Protein AF-A0A2E3J9L5-F1 (afdb_monomer_lite)

Secondary structure (DSSP, 8-state):
-PPPEEEEEE-TT--HHHHHHHHHTSEEETS--EEEEEE---GGG--TT-TTHHHH-SSS----EEEEE-EEEETTEEE--EEEEE-SSSS-SHHHHHHTT-PPPTTSEEEEEETTTEEEEEPPTT--HHHHHHHHHHHHHHH-SS---S-EEEEEE--

Structure (mmCIF, N/CA/C/O backbone):
data_AF-A0A2E3J9L5-F1
#
_entry.id   AF-A0A2E3J9L5-F1
#
loop_
_atom_site.group_PDB
_atom_site.id
_atom_site.type_symbol
_atom_site.label_atom_id
_atom_site.label_alt_id
_atom_site.label_comp_id
_atom_site.label_asym_id
_atom_site.label_entity_id
_atom_site.label_seq_id
_atom_site.pdbx_PDB_ins_code
_atom_site.Cartn_x
_atom_site.Cartn_y
_atom_site.Cartn_z
_atom_site.occupancy
_atom_site.B_iso_or_equiv
_atom_site.auth_seq_id
_atom_site.auth_comp_id
_atom_site.auth_asym_id
_atom_site.auth_atom_id
_atom_site.pdbx_PDB_model_num
ATOM 1 N N . MET A 1 1 ? 20.391 16.889 1.733 1.00 55.94 1 MET A N 1
ATOM 2 C CA . MET A 1 1 ? 19.189 17.435 1.065 1.00 55.94 1 MET A CA 1
ATOM 3 C C . MET A 1 1 ? 17.977 16.758 1.696 1.00 55.94 1 MET A C 1
ATOM 5 O O . MET A 1 1 ? 18.027 15.544 1.829 1.00 55.94 1 MET A O 1
ATOM 9 N N . LYS A 1 2 ? 16.960 17.484 2.187 1.00 74.19 2 LYS A N 1
ATOM 10 C CA . LYS A 1 2 ? 15.742 16.839 2.722 1.00 74.19 2 LYS A CA 1
ATOM 11 C C . LYS A 1 2 ? 14.875 16.386 1.545 1.00 74.19 2 LYS A C 1
ATOM 13 O O . LYS A 1 2 ? 14.606 17.210 0.673 1.00 74.19 2 LYS A O 1
ATOM 18 N N . THR A 1 3 ? 14.450 15.123 1.527 1.00 77.94 3 THR A N 1
ATOM 19 C CA . THR A 1 3 ? 13.456 14.622 0.566 1.00 77.94 3 THR A CA 1
ATOM 20 C C . THR A 1 3 ? 12.194 15.469 0.682 1.00 77.94 3 THR A C 1
ATOM 22 O O . THR A 1 3 ? 11.685 15.669 1.786 1.00 77.94 3 THR A O 1
ATOM 25 N N . ARG A 1 4 ? 11.730 16.025 -0.439 1.00 91.50 4 ARG A N 1
ATOM 26 C CA . ARG A 1 4 ? 10.463 16.760 -0.504 1.00 91.50 4 ARG A CA 1
ATOM 27 C C . ARG A 1 4 ? 9.365 15.796 -0.935 1.00 91.50 4 ARG A C 1
ATOM 29 O O . ARG A 1 4 ? 9.634 14.883 -1.709 1.00 91.50 4 ARG A O 1
ATOM 36 N N . TYR A 1 5 ? 8.150 16.023 -0.457 1.00 93.69 5 TYR A N 1
ATOM 37 C CA . TYR A 1 5 ? 7.002 15.165 -0.735 1.00 93.69 5 TYR A CA 1
ATOM 38 C C . TYR A 1 5 ? 5.890 15.946 -1.428 1.00 93.69 5 TYR A C 1
ATOM 40 O O . TYR A 1 5 ? 5.752 17.154 -1.222 1.00 93.69 5 TYR A O 1
ATOM 48 N N . LYS A 1 6 ? 5.096 15.242 -2.232 1.00 96.31 6 LYS A N 1
ATOM 49 C CA . LYS A 1 6 ? 3.779 15.677 -2.707 1.00 96.31 6 LYS A CA 1
ATOM 50 C C . LYS A 1 6 ? 2.704 14.806 -2.075 1.00 96.31 6 LYS A C 1
ATOM 52 O O . LYS A 1 6 ? 2.985 13.675 -1.678 1.00 96.31 6 LYS A O 1
ATOM 57 N N . SER A 1 7 ? 1.489 15.340 -2.007 1.00 96.75 7 SER A N 1
ATOM 58 C CA . SER A 1 7 ? 0.320 14.625 -1.511 1.00 96.75 7 SER A CA 1
ATOM 59 C C . SER A 1 7 ? -0.837 14.638 -2.507 1.00 96.75 7 SER A C 1
ATOM 61 O O . SER A 1 7 ? -0.980 15.567 -3.304 1.00 96.75 7 SER A O 1
ATOM 63 N N . ILE A 1 8 ? -1.654 13.587 -2.460 1.00 96.12 8 ILE A N 1
ATOM 64 C CA . ILE A 1 8 ? -2.908 13.442 -3.204 1.00 96.12 8 ILE A CA 1
ATOM 65 C C . ILE A 1 8 ? -3.975 12.979 -2.213 1.00 96.12 8 ILE A C 1
ATOM 67 O O . ILE A 1 8 ? -3.755 12.015 -1.481 1.00 96.12 8 ILE A O 1
ATOM 71 N N . GLN A 1 9 ? -5.131 13.642 -2.211 1.00 96.69 9 GLN A N 1
ATOM 72 C CA . GLN A 1 9 ? -6.293 13.182 -1.455 1.00 96.69 9 GLN A CA 1
ATOM 73 C C . GLN A 1 9 ? -6.954 12.004 -2.175 1.00 96.69 9 GLN A C 1
ATOM 75 O O . GLN A 1 9 ? -7.188 12.068 -3.384 1.00 96.69 9 GLN A O 1
ATOM 80 N N . LEU A 1 10 ? -7.289 10.952 -1.432 1.00 94.56 10 LEU A N 1
ATOM 81 C CA . LEU A 1 10 ? -7.935 9.749 -1.943 1.00 94.56 10 LEU A CA 1
ATOM 82 C C . LEU A 1 10 ? -9.207 9.415 -1.162 1.00 94.56 10 LEU A C 1
ATOM 84 O O . LEU A 1 10 ? -9.330 9.666 0.033 1.00 94.56 10 LEU A O 1
ATOM 88 N N . SER A 1 11 ? -10.125 8.766 -1.863 1.00 94.56 11 SER A N 1
ATOM 89 C CA . SER A 1 11 ? -11.309 8.097 -1.332 1.00 94.56 11 SER A CA 1
ATOM 90 C C . SER A 1 11 ? -11.639 6.928 -2.260 1.00 94.56 11 SER A C 1
ATOM 92 O O . SER A 1 11 ? -11.078 6.849 -3.357 1.00 94.56 11 SER A O 1
ATOM 94 N N . GLU A 1 12 ? -12.575 6.056 -1.879 1.00 92.25 12 GLU A N 1
ATOM 95 C CA . GLU A 1 12 ? -13.030 4.940 -2.733 1.00 92.25 12 GLU A CA 1
ATOM 96 C C . GLU A 1 12 ? -13.474 5.415 -4.139 1.00 92.25 12 GLU A C 1
ATOM 98 O O . GLU A 1 12 ? -13.312 4.692 -5.118 1.00 92.25 12 GLU A O 1
ATOM 103 N N . ASN A 1 13 ? -13.944 6.663 -4.270 1.00 93.50 13 ASN A N 1
ATOM 104 C CA . ASN A 1 13 ? -14.421 7.235 -5.535 1.00 93.50 13 ASN A CA 1
ATOM 105 C C . ASN A 1 13 ? -13.367 8.063 -6.293 1.00 93.50 13 ASN A C 1
ATOM 107 O O . ASN A 1 13 ? -13.624 8.518 -7.407 1.00 93.50 13 ASN A O 1
ATOM 111 N N . THR A 1 14 ? -12.191 8.305 -5.708 1.00 95.12 14 THR A N 1
ATOM 112 C CA . THR A 1 14 ? -11.186 9.236 -6.251 1.00 95.12 14 THR A CA 1
ATOM 113 C C . THR A 1 14 ? -9.783 8.635 -6.212 1.00 95.12 14 THR A C 1
ATOM 115 O O . THR A 1 14 ? -8.881 9.166 -5.569 1.00 95.12 14 THR A O 1
ATOM 118 N N . ILE A 1 15 ? -9.594 7.517 -6.921 1.00 97.88 15 ILE A N 1
ATOM 119 C CA . ILE A 1 15 ? -8.319 6.775 -6.949 1.00 97.88 15 ILE A CA 1
ATOM 120 C C . ILE A 1 15 ? -7.479 6.996 -8.215 1.00 97.88 15 ILE A C 1
ATOM 122 O O . ILE A 1 15 ? -6.308 6.626 -8.244 1.00 97.88 15 ILE A O 1
ATOM 126 N N . ALA A 1 16 ? -8.042 7.606 -9.263 1.00 97.94 16 ALA A N 1
ATOM 127 C CA . ALA A 1 16 ? -7.432 7.642 -10.597 1.00 97.94 16 ALA A CA 1
ATOM 128 C C . ALA A 1 16 ? -6.009 8.231 -10.614 1.00 97.94 16 ALA A C 1
ATOM 130 O O . ALA A 1 16 ? -5.122 7.677 -11.261 1.00 97.94 16 ALA A O 1
ATOM 131 N N . ALA A 1 17 ? -5.768 9.312 -9.867 1.00 97.56 17 ALA A N 1
ATOM 132 C CA . ALA A 1 17 ? -4.447 9.934 -9.787 1.00 97.56 17 ALA A CA 1
ATOM 133 C C . ALA A 1 17 ? -3.411 9.039 -9.082 1.00 97.56 17 ALA A C 1
ATOM 135 O O . ALA A 1 17 ? -2.262 8.988 -9.512 1.00 97.56 17 ALA A O 1
ATOM 136 N N . ALA A 1 18 ? -3.812 8.296 -8.044 1.00 97.94 18 ALA A N 1
ATOM 137 C CA . ALA A 1 18 ? -2.937 7.339 -7.365 1.00 97.94 18 ALA A CA 1
ATOM 138 C C . ALA A 1 18 ? -2.610 6.131 -8.248 1.00 97.94 18 ALA A C 1
ATOM 140 O O . ALA A 1 18 ? -1.459 5.705 -8.308 1.00 97.94 18 ALA A O 1
ATOM 141 N N . VAL A 1 19 ? -3.608 5.613 -8.968 1.00 98.56 19 VAL A N 1
ATOM 142 C CA . VAL A 1 19 ? -3.419 4.512 -9.922 1.00 98.56 19 VAL A CA 1
ATOM 143 C C . VAL A 1 19 ? -2.464 4.929 -11.039 1.00 98.56 19 VAL A C 1
ATOM 145 O O . VAL A 1 19 ? -1.509 4.212 -11.325 1.00 98.56 19 VAL A O 1
ATOM 148 N N . ALA A 1 20 ? -2.669 6.110 -11.629 1.00 98.31 20 ALA A N 1
ATOM 149 C CA . ALA A 1 20 ? -1.768 6.652 -12.642 1.00 98.31 20 ALA A CA 1
ATOM 150 C C . ALA A 1 20 ? -0.342 6.842 -12.100 1.00 98.31 20 ALA A C 1
ATOM 152 O O . ALA A 1 20 ? 0.619 6.526 -12.794 1.00 98.31 20 ALA A O 1
ATOM 153 N N . LEU A 1 21 ? -0.200 7.306 -10.853 1.00 98.12 21 LEU A N 1
ATOM 154 C CA . LEU A 1 21 ? 1.101 7.458 -10.208 1.00 98.12 21 LEU A CA 1
ATOM 155 C C . LEU A 1 21 ? 1.833 6.115 -10.074 1.00 98.12 21 LEU A C 1
ATOM 157 O O . LEU A 1 21 ? 2.979 6.025 -10.493 1.00 98.12 21 LEU A O 1
ATOM 161 N N . ILE A 1 22 ? 1.184 5.067 -9.553 1.00 98.31 22 ILE A N 1
ATOM 162 C CA . ILE A 1 22 ? 1.798 3.729 -9.462 1.00 98.31 22 ILE A CA 1
ATOM 163 C C . ILE A 1 22 ? 2.155 3.198 -10.857 1.00 98.31 22 ILE A C 1
ATOM 165 O O . ILE A 1 22 ? 3.270 2.723 -11.057 1.00 98.31 22 ILE A O 1
ATOM 169 N N . ASN A 1 23 ? 1.257 3.338 -11.837 1.00 98.44 23 ASN A N 1
ATOM 170 C CA . ASN A 1 23 ? 1.496 2.879 -13.210 1.00 98.44 23 ASN A CA 1
ATOM 171 C C . ASN A 1 23 ? 2.714 3.547 -13.867 1.00 98.44 23 ASN A C 1
ATOM 173 O O . ASN A 1 23 ? 3.442 2.899 -14.614 1.00 98.44 23 ASN A O 1
ATOM 177 N N . ASN A 1 24 ? 2.967 4.822 -13.567 1.00 97.62 24 ASN A N 1
ATOM 178 C CA . ASN A 1 24 ? 4.130 5.543 -14.087 1.00 97.62 24 ASN A CA 1
ATOM 179 C C . ASN A 1 24 ? 5.456 5.096 -13.452 1.00 97.62 24 ASN A C 1
ATOM 181 O O . ASN A 1 24 ? 6.513 5.412 -13.990 1.00 97.62 24 ASN A O 1
ATOM 185 N N . HIS A 1 25 ? 5.400 4.372 -12.332 1.00 97.56 25 HIS A N 1
ATOM 186 C CA . HIS A 1 25 ? 6.559 3.988 -11.529 1.00 97.56 25 HIS A CA 1
ATOM 187 C C . HIS A 1 25 ? 6.615 2.475 -11.260 1.00 97.56 25 HIS A C 1
ATOM 189 O O . HIS A 1 25 ? 7.243 2.053 -10.295 1.00 97.56 25 HIS A O 1
ATOM 195 N N . LEU A 1 26 ? 5.967 1.631 -12.080 1.00 97.44 26 LEU A N 1
ATOM 196 C CA . LEU A 1 26 ? 5.923 0.174 -11.848 1.00 97.44 26 LEU A CA 1
ATOM 197 C C . LEU A 1 26 ? 7.320 -0.444 -11.706 1.00 97.44 26 LEU A C 1
ATOM 199 O O . LEU A 1 26 ? 7.504 -1.362 -10.904 1.00 97.44 26 LEU A O 1
ATOM 203 N N . TYR A 1 27 ? 8.290 0.087 -12.454 1.00 97.19 27 TYR A N 1
ATOM 204 C CA . TYR A 1 27 ? 9.683 -0.331 -12.432 1.00 97.19 27 TYR A CA 1
ATOM 205 C C . TYR A 1 27 ? 10.624 0.875 -12.434 1.00 97.19 27 TYR A C 1
ATOM 207 O O . TYR A 1 27 ? 10.522 1.747 -13.295 1.00 97.19 27 TYR A O 1
ATOM 215 N N . GLU A 1 28 ? 11.571 0.876 -11.499 1.00 95.19 28 GLU A N 1
ATOM 216 C CA . GLU A 1 28 ? 12.588 1.912 -11.331 1.00 95.19 28 GLU A CA 1
ATOM 217 C C . GLU A 1 28 ? 13.989 1.283 -11.413 1.00 95.19 28 GLU A C 1
ATOM 219 O O . GLU A 1 28 ? 14.420 0.590 -10.485 1.00 95.19 28 GLU A O 1
ATOM 224 N N . PRO A 1 29 ? 14.725 1.448 -12.525 1.00 93.75 29 PRO A N 1
ATOM 225 C CA . PRO A 1 29 ? 16.080 0.921 -12.630 1.00 93.75 29 PRO A CA 1
ATOM 226 C C . PRO A 1 29 ? 17.025 1.681 -11.691 1.00 93.75 29 PRO A C 1
ATOM 228 O O . PRO A 1 29 ? 16.976 2.907 -11.601 1.00 93.75 29 PRO A O 1
ATOM 231 N N . ASP A 1 30 ? 17.890 0.944 -10.989 1.00 91.19 30 ASP A N 1
ATOM 232 C CA . ASP A 1 30 ? 18.931 1.469 -10.092 1.00 91.19 30 ASP A CA 1
ATOM 233 C C . ASP A 1 30 ? 18.433 2.365 -8.937 1.00 91.19 30 ASP A C 1
ATOM 235 O O . ASP A 1 30 ? 19.234 2.940 -8.194 1.00 91.19 30 ASP A O 1
ATOM 239 N N . SER A 1 31 ? 17.117 2.456 -8.733 1.00 91.94 31 SER A N 1
ATOM 240 C CA . SER A 1 31 ? 16.486 3.240 -7.674 1.00 91.94 31 SER A CA 1
ATOM 241 C C . SER A 1 31 ? 15.165 2.606 -7.227 1.00 91.94 31 SER A C 1
ATOM 243 O O . SER A 1 31 ? 14.790 1.540 -7.701 1.00 91.94 31 SER A O 1
ATOM 245 N N . ILE A 1 32 ? 14.482 3.226 -6.265 1.00 93.19 32 ILE A N 1
ATOM 246 C CA . ILE A 1 32 ? 13.132 2.830 -5.857 1.00 93.19 32 ILE A CA 1
ATOM 247 C C . ILE A 1 32 ? 12.236 4.060 -5.824 1.00 93.19 32 ILE A C 1
ATOM 249 O O . ILE A 1 32 ? 12.651 5.133 -5.376 1.00 93.19 32 ILE A O 1
ATOM 253 N N . PHE A 1 33 ? 10.985 3.876 -6.220 1.00 97.00 33 PHE A N 1
ATOM 254 C CA . PHE A 1 33 ? 9.914 4.824 -5.975 1.00 97.00 33 PHE A CA 1
ATOM 255 C C . PHE A 1 33 ? 8.932 4.215 -4.980 1.00 97.00 33 PHE A C 1
ATOM 257 O O . PHE A 1 33 ? 8.790 2.995 -4.877 1.00 97.00 33 PHE A O 1
ATOM 264 N N . TRP A 1 34 ? 8.291 5.061 -4.184 1.00 97.75 34 TRP A N 1
ATOM 265 C CA . TRP A 1 34 ? 7.370 4.591 -3.164 1.00 97.75 34 TRP A CA 1
ATOM 266 C C . TRP A 1 34 ? 6.259 5.594 -2.913 1.00 97.75 34 TRP A C 1
ATOM 268 O O . TRP A 1 34 ? 6.438 6.803 -3.068 1.00 97.75 34 TRP A O 1
ATOM 278 N N . VAL A 1 35 ? 5.118 5.078 -2.470 1.00 98.19 35 VAL A N 1
ATOM 279 C CA . VAL A 1 35 ? 4.001 5.889 -1.985 1.00 98.19 35 VAL A CA 1
ATOM 280 C C . VAL A 1 35 ? 3.557 5.376 -0.622 1.00 98.19 35 VAL A C 1
ATOM 282 O O . VAL A 1 35 ? 3.529 4.168 -0.393 1.00 98.19 35 VAL A O 1
ATOM 285 N N . ASN A 1 36 ? 3.210 6.289 0.280 1.00 98.06 36 ASN A N 1
ATOM 286 C CA . ASN A 1 36 ? 2.529 5.975 1.533 1.00 98.06 36 ASN A CA 1
ATOM 287 C C . ASN A 1 36 ? 1.068 6.389 1.423 1.00 98.06 36 ASN A C 1
ATOM 289 O O . ASN A 1 36 ? 0.792 7.450 0.878 1.00 98.06 36 ASN A O 1
ATOM 293 N N . ILE A 1 37 ? 0.159 5.592 1.968 1.00 98.19 37 ILE A N 1
ATOM 294 C CA . ILE A 1 37 ? -1.259 5.908 2.111 1.00 98.19 37 ILE A CA 1
ATOM 295 C C . ILE A 1 37 ? -1.601 5.786 3.590 1.00 98.19 37 ILE A C 1
ATOM 297 O O . ILE A 1 37 ? -1.363 4.748 4.215 1.00 98.19 37 ILE A O 1
ATOM 301 N N . GLU A 1 38 ? -2.150 6.859 4.139 1.00 95.69 38 GLU A N 1
ATOM 302 C CA . GLU A 1 38 ? -2.548 6.973 5.538 1.00 95.69 38 GLU A CA 1
ATOM 303 C C . GLU A 1 38 ? -4.011 7.433 5.605 1.00 95.69 38 GLU A C 1
ATOM 305 O O . GLU A 1 38 ? -4.476 8.122 4.689 1.00 95.69 38 GLU A O 1
ATOM 310 N N . PRO A 1 39 ? -4.770 7.043 6.644 1.00 94.62 39 PRO A N 1
ATOM 311 C CA . PRO A 1 39 ? -6.087 7.615 6.867 1.00 94.62 39 PRO A CA 1
ATOM 312 C C . PRO A 1 39 ? -5.948 9.113 7.158 1.00 94.62 39 PRO A C 1
ATOM 314 O O . PRO A 1 39 ? -5.056 9.531 7.895 1.00 94.62 39 PRO A O 1
ATOM 317 N N . ASP A 1 40 ? -6.847 9.912 6.591 1.00 93.25 40 ASP A N 1
ATOM 318 C CA . ASP A 1 40 ? -6.945 11.344 6.865 1.00 93.25 40 ASP A CA 1
ATOM 319 C C . ASP A 1 40 ? -7.637 11.535 8.219 1.00 93.25 40 ASP A C 1
ATOM 321 O O . ASP A 1 40 ? -8.865 11.617 8.327 1.00 93.25 40 ASP A O 1
ATOM 325 N N . VAL A 1 41 ? -6.829 11.454 9.273 1.00 87.56 41 VAL A N 1
ATOM 326 C CA . VAL A 1 41 ? -7.249 11.644 10.658 1.00 87.56 41 VAL A CA 1
ATOM 327 C C . VAL A 1 41 ? -6.921 13.065 11.084 1.00 87.56 41 VAL A C 1
ATOM 329 O O . VAL A 1 41 ? -5.831 13.570 10.828 1.00 87.56 41 VAL A O 1
ATOM 332 N N . ASP A 1 42 ? -7.850 13.699 11.791 1.00 80.00 42 ASP A N 1
ATOM 333 C CA . ASP A 1 42 ? -7.548 14.955 12.467 1.00 80.00 42 ASP A CA 1
ATOM 334 C C . ASP A 1 42 ? -6.505 14.685 13.561 1.00 80.00 42 ASP A C 1
ATOM 336 O O . ASP A 1 42 ? -6.749 13.910 14.492 1.00 80.00 42 ASP A O 1
ATOM 340 N N . GLU A 1 43 ? -5.338 15.318 13.446 1.00 67.94 43 GLU A N 1
ATOM 341 C CA . GLU A 1 43 ? -4.232 15.169 14.392 1.00 67.94 43 GLU A CA 1
ATOM 342 C C . GLU A 1 43 ? -4.643 15.519 15.828 1.00 67.94 43 GLU A C 1
ATOM 344 O O . GLU A 1 43 ? -4.112 14.945 16.781 1.00 67.94 43 GLU A O 1
ATOM 349 N N . GLN A 1 44 ? -5.630 16.405 16.000 1.00 67.81 44 GLN A N 1
ATOM 350 C CA . GLN A 1 44 ? -6.176 16.740 17.312 1.00 67.81 44 GLN A CA 1
ATOM 351 C C . GLN A 1 44 ? -6.912 15.548 17.928 1.00 67.81 44 GLN A C 1
ATOM 353 O O . GLN A 1 44 ? -6.818 15.343 19.130 1.00 67.81 44 GLN A O 1
ATOM 358 N N . ASN A 1 45 ? -7.547 14.696 17.119 1.00 63.84 45 ASN A N 1
ATOM 359 C CA . ASN A 1 45 ? -8.241 13.489 17.577 1.00 63.84 45 ASN A CA 1
ATOM 360 C C . ASN A 1 45 ? -7.293 12.322 17.900 1.00 63.84 45 ASN A C 1
ATOM 362 O O . ASN A 1 45 ? -7.729 11.303 18.445 1.00 63.84 45 ASN A O 1
ATOM 366 N N . ILE A 1 46 ? -5.985 12.463 17.653 1.00 66.88 46 ILE A N 1
ATOM 367 C CA . ILE A 1 46 ? -4.951 11.511 18.085 1.00 66.88 46 ILE A CA 1
ATOM 368 C C . ILE A 1 46 ? -4.670 11.724 19.585 1.00 66.88 46 ILE A C 1
ATOM 370 O O . ILE A 1 46 ? -3.552 11.971 20.036 1.00 66.88 46 ILE A O 1
ATOM 374 N N . HIS A 1 47 ? -5.712 11.644 20.411 1.00 55.72 47 HIS A N 1
ATOM 375 C CA . HIS A 1 47 ? -5.578 11.708 21.857 1.00 55.72 47 HIS A CA 1
ATOM 376 C C . HIS A 1 47 ? -5.143 10.339 22.397 1.00 55.72 47 HIS A C 1
ATOM 378 O O . HIS A 1 47 ? -5.851 9.333 22.302 1.00 55.72 47 HIS A O 1
ATOM 384 N N . THR A 1 48 ? -3.980 10.320 23.052 1.00 53.50 48 THR A N 1
ATOM 385 C CA . THR A 1 48 ? -3.372 9.182 23.772 1.00 53.50 48 THR A CA 1
ATOM 386 C C . THR A 1 48 ? -4.234 8.617 24.917 1.00 53.50 48 THR A C 1
ATOM 388 O O . THR A 1 48 ? -3.838 7.644 25.558 1.00 53.50 48 THR A O 1
ATOM 391 N N . GLY A 1 49 ? -5.395 9.222 25.202 1.00 47.31 49 GLY A N 1
ATOM 392 C CA . GLY A 1 49 ? -6.207 8.988 26.400 1.00 47.31 49 GLY A CA 1
ATOM 393 C C . GLY A 1 49 ? -7.353 7.976 26.282 1.00 47.31 49 GLY A C 1
ATOM 394 O O . GLY A 1 49 ? -7.941 7.636 27.306 1.00 47.31 49 GLY A O 1
ATOM 395 N N . SER A 1 50 ? -7.693 7.469 25.090 1.00 50.00 50 SER A N 1
ATOM 396 C CA . SER A 1 50 ? -8.764 6.464 24.972 1.00 50.00 50 SER A CA 1
ATOM 397 C C . SER A 1 50 ? -8.365 5.135 25.632 1.00 50.00 50 SER A C 1
ATOM 399 O O . SER A 1 50 ? -7.314 4.566 25.346 1.00 50.00 50 SER A O 1
ATOM 401 N N . ILE A 1 51 ? -9.214 4.615 26.523 1.00 49.41 51 ILE A N 1
ATOM 402 C CA . ILE A 1 51 ? -9.005 3.361 27.278 1.00 49.41 51 ILE A CA 1
ATOM 403 C C . ILE A 1 51 ? -8.815 2.158 26.334 1.00 49.41 51 ILE A C 1
ATOM 405 O O . ILE A 1 51 ? -8.117 1.203 26.680 1.00 49.41 51 ILE A O 1
ATOM 409 N N . LEU A 1 52 ? -9.342 2.247 25.109 1.00 51.44 52 LEU A N 1
ATOM 410 C CA . LEU A 1 52 ? -9.130 1.270 24.042 1.00 51.44 52 LEU A CA 1
ATOM 411 C C . LEU A 1 52 ? -7.635 1.120 23.679 1.00 51.44 52 LEU A C 1
ATOM 413 O O . LEU A 1 52 ? -7.195 0.021 23.356 1.00 51.44 52 LEU A O 1
ATOM 417 N N . TRP A 1 53 ? -6.804 2.159 23.828 1.00 52.47 53 TRP A N 1
ATOM 418 C CA . TRP A 1 53 ? -5.382 2.138 23.449 1.00 52.47 53 TRP A CA 1
ATOM 419 C C . TRP A 1 53 ? -4.514 1.172 24.246 1.00 52.47 53 TRP A C 1
ATOM 421 O O . TRP A 1 53 ? -3.604 0.558 23.685 1.00 52.47 53 TRP A O 1
ATOM 431 N N . LYS A 1 54 ? -4.792 1.009 25.545 1.00 53.16 54 LYS A N 1
ATOM 432 C CA . LYS A 1 54 ? -4.003 0.123 26.417 1.00 53.16 54 LYS A CA 1
ATOM 433 C C . LYS A 1 54 ? -4.151 -1.352 26.034 1.00 53.16 54 LYS A C 1
ATOM 435 O O . LYS A 1 54 ? -3.271 -2.141 26.359 1.00 53.16 54 LYS A O 1
ATOM 440 N N . ALA A 1 55 ? -5.232 -1.709 25.339 1.00 51.53 55 ALA A N 1
ATOM 441 C CA . ALA A 1 55 ? -5.484 -3.068 24.873 1.00 51.53 55 ALA A CA 1
ATOM 442 C C . ALA A 1 55 ? -4.853 -3.370 23.500 1.00 51.53 55 ALA A C 1
ATOM 444 O O . ALA A 1 55 ? -4.640 -4.540 23.191 1.00 51.53 55 ALA A O 1
ATOM 445 N N . PHE A 1 56 ? -4.541 -2.349 22.688 1.00 51.38 56 PHE A N 1
ATOM 446 C CA . PHE A 1 56 ? -4.137 -2.545 21.291 1.00 51.38 56 PHE A CA 1
ATOM 447 C C . PHE A 1 56 ? -2.676 -2.229 20.972 1.00 51.38 56 PHE A C 1
ATOM 449 O O . PHE A 1 56 ? -2.251 -2.647 19.910 1.00 51.38 56 PHE A O 1
ATOM 456 N N . SER A 1 57 ? -1.880 -1.549 21.814 1.00 51.69 57 SER A N 1
ATOM 457 C CA . SER A 1 57 ? -0.501 -1.185 21.427 1.00 51.69 57 SER A CA 1
ATOM 458 C C . SER A 1 57 ? 0.486 -1.067 22.598 1.00 51.69 57 SER A C 1
ATOM 460 O O . SER A 1 57 ? 0.246 -0.371 23.581 1.00 51.69 57 SER A O 1
ATOM 462 N N . SER A 1 58 ? 1.668 -1.681 22.446 1.00 52.38 58 SER A N 1
ATOM 463 C CA . SER A 1 58 ? 2.839 -1.469 23.314 1.00 52.38 58 SER A CA 1
ATOM 464 C C . SER A 1 58 ? 3.700 -0.261 22.888 1.00 52.38 58 SER A C 1
ATOM 466 O O . SER A 1 58 ? 4.830 -0.134 23.356 1.00 52.38 58 SER A O 1
ATOM 468 N N . ARG A 1 59 ? 3.248 0.560 21.923 1.00 53.78 59 ARG A N 1
ATOM 469 C CA . ARG A 1 59 ? 4.038 1.618 21.253 1.00 53.78 59 ARG A CA 1
ATOM 470 C C . ARG A 1 59 ? 3.371 3.000 21.195 1.00 53.78 59 ARG A C 1
ATOM 472 O O . ARG A 1 59 ? 3.923 3.896 20.567 1.00 53.78 59 ARG A O 1
ATOM 479 N N . GLY A 1 60 ? 2.232 3.198 21.861 1.00 55.19 60 GLY A N 1
ATOM 480 C CA . GLY A 1 60 ? 1.467 4.448 21.765 1.00 55.19 60 GLY A CA 1
ATOM 481 C C . GLY A 1 60 ? 0.663 4.557 20.457 1.00 55.19 60 GLY A C 1
ATOM 482 O O . GLY A 1 60 ? 0.580 3.569 19.716 1.00 55.19 60 GLY A O 1
ATOM 483 N N . PRO A 1 61 ? 0.017 5.709 20.191 1.00 61.25 61 PRO A N 1
ATOM 484 C CA . PRO A 1 61 ? -0.817 5.902 19.009 1.00 61.25 61 PRO A CA 1
ATOM 485 C C . PRO A 1 61 ? 0.048 5.903 17.744 1.00 61.25 61 PRO A C 1
ATOM 487 O O . PRO A 1 61 ? 0.960 6.711 17.592 1.00 61.25 61 PRO A O 1
ATOM 490 N N . MET A 1 62 ? -0.238 4.971 16.840 1.00 75.12 62 MET A N 1
ATOM 491 C CA . MET A 1 62 ? 0.406 4.850 15.535 1.00 75.12 62 MET A CA 1
ATOM 492 C C . MET A 1 62 ? -0.686 4.885 14.474 1.00 75.12 62 MET A C 1
ATOM 494 O O . MET A 1 62 ? -1.573 4.030 14.483 1.00 75.12 62 MET A O 1
ATOM 498 N N . ILE A 1 63 ? -0.606 5.863 13.571 1.00 86.19 63 ILE A N 1
ATOM 499 C CA . ILE A 1 63 ? -1.432 5.922 12.364 1.00 86.19 63 ILE A CA 1
ATOM 500 C C . ILE A 1 63 ? -1.036 4.729 11.481 1.00 86.19 63 ILE A C 1
ATOM 502 O O . ILE A 1 63 ? 0.154 4.583 11.174 1.00 86.19 63 ILE A O 1
ATOM 506 N N . PRO A 1 64 ? -1.971 3.827 11.123 1.00 90.06 64 PRO A N 1
ATOM 507 C CA . PRO A 1 64 ? -1.657 2.759 10.193 1.00 90.06 64 PRO A CA 1
ATOM 508 C C . PRO A 1 64 ? -1.217 3.347 8.863 1.00 90.06 64 PRO A C 1
ATOM 510 O O . PRO A 1 64 ? -1.808 4.304 8.367 1.00 90.06 64 PRO A O 1
ATOM 513 N N . LYS A 1 65 ? -0.198 2.735 8.276 1.00 93.69 65 LYS A N 1
ATOM 514 C CA . LYS A 1 65 ? 0.403 3.218 7.043 1.00 93.69 65 LYS A CA 1
ATOM 515 C C . LYS A 1 65 ? 0.581 2.079 6.073 1.00 93.69 65 LYS A C 1
ATOM 517 O O . LYS A 1 65 ? 1.281 1.111 6.382 1.00 93.69 65 LYS A O 1
ATOM 522 N N . PHE A 1 66 ? -0.032 2.225 4.910 1.00 97.75 66 PHE A N 1
ATOM 523 C CA . PHE A 1 66 ? 0.215 1.370 3.769 1.00 97.75 66 PHE A CA 1
ATOM 524 C C . PHE A 1 66 ? 1.333 1.977 2.927 1.00 97.75 66 PHE A C 1
ATOM 526 O O . PHE A 1 66 ? 1.298 3.164 2.626 1.00 97.75 66 PHE A O 1
ATOM 533 N N . THR A 1 67 ? 2.317 1.182 2.537 1.00 98.31 67 THR A N 1
ATOM 534 C CA . THR A 1 67 ? 3.419 1.610 1.677 1.00 98.31 67 THR A CA 1
ATOM 535 C C . THR A 1 67 ? 3.459 0.697 0.469 1.00 98.31 67 THR A C 1
ATOM 537 O O . THR A 1 67 ? 3.537 -0.513 0.639 1.00 98.31 67 THR A O 1
ATOM 540 N N . TRP A 1 68 ? 3.453 1.251 -0.735 1.00 98.69 68 TRP A N 1
ATOM 541 C CA . TRP A 1 68 ? 3.829 0.512 -1.938 1.00 98.69 68 TRP A CA 1
ATOM 542 C C . TRP A 1 68 ? 5.218 0.962 -2.388 1.00 98.69 68 TRP A C 1
ATOM 544 O O . TRP A 1 68 ? 5.540 2.149 -2.308 1.00 98.69 68 TRP A O 1
ATOM 554 N N . VAL A 1 69 ? 6.032 0.009 -2.834 1.00 98.31 69 VAL A N 1
ATOM 555 C CA . VAL A 1 69 ? 7.376 0.228 -3.373 1.00 98.31 69 VAL A CA 1
ATOM 556 C C . VAL A 1 69 ? 7.446 -0.399 -4.762 1.00 98.31 69 VAL A C 1
ATOM 558 O O . VAL A 1 69 ? 7.016 -1.542 -4.945 1.00 98.31 69 VAL A O 1
ATOM 561 N N . SER A 1 70 ? 7.990 0.351 -5.720 1.00 98.25 70 SER A N 1
ATOM 562 C CA . SER A 1 70 ? 8.176 -0.086 -7.102 1.00 98.25 70 SER A CA 1
ATOM 563 C C . SER A 1 70 ? 9.056 -1.328 -7.202 1.00 98.25 70 SER A C 1
ATOM 565 O O . SER A 1 70 ? 9.934 -1.559 -6.365 1.00 98.25 70 SER A O 1
ATOM 567 N N . ALA A 1 71 ? 8.875 -2.100 -8.275 1.00 98.06 71 ALA A N 1
ATOM 568 C CA . ALA A 1 71 ? 9.904 -3.053 -8.658 1.00 98.06 71 ALA A CA 1
ATOM 569 C C . ALA A 1 71 ? 11.178 -2.282 -9.029 1.00 98.06 71 ALA A C 1
ATOM 571 O O . ALA A 1 71 ? 11.127 -1.133 -9.475 1.00 98.06 71 ALA A O 1
ATOM 572 N N . SER A 1 72 ? 12.332 -2.904 -8.838 1.00 97.31 72 SER A N 1
ATOM 573 C CA . SER A 1 72 ? 13.614 -2.298 -9.193 1.00 97.31 72 SER A CA 1
ATOM 574 C C . SER A 1 72 ? 14.642 -3.359 -9.533 1.00 97.31 72 SER A C 1
ATOM 576 O O . SER A 1 72 ? 14.496 -4.529 -9.185 1.00 97.31 72 SER A O 1
ATOM 578 N N . THR A 1 73 ? 15.715 -2.946 -10.195 1.00 96.00 73 THR A N 1
ATOM 579 C CA . THR A 1 73 ? 16.930 -3.755 -10.277 1.00 96.00 73 THR A CA 1
ATOM 580 C C . THR A 1 73 ? 18.031 -3.002 -9.565 1.00 96.00 73 THR A C 1
ATOM 582 O O . THR A 1 73 ? 18.311 -1.855 -9.902 1.00 96.00 73 THR A O 1
ATOM 585 N N . SER A 1 74 ? 18.672 -3.645 -8.590 1.00 88.19 74 SER A N 1
ATOM 586 C CA . SER A 1 74 ? 19.838 -3.080 -7.913 1.00 88.19 74 SER A CA 1
ATOM 587 C C . SER A 1 74 ? 20.994 -4.063 -7.956 1.00 88.19 74 SER A C 1
ATOM 589 O O . SER A 1 74 ? 20.853 -5.230 -7.580 1.00 88.19 74 SER A O 1
ATOM 591 N N . ARG A 1 75 ? 22.157 -3.593 -8.425 1.00 88.06 75 ARG A N 1
ATOM 592 C CA . ARG A 1 75 ? 23.384 -4.402 -8.547 1.00 88.06 75 ARG A CA 1
ATOM 593 C C . ARG A 1 75 ? 23.149 -5.718 -9.307 1.00 88.06 75 ARG A C 1
ATOM 595 O O . ARG A 1 75 ? 23.659 -6.763 -8.913 1.00 88.06 75 ARG A O 1
ATOM 602 N N . GLY A 1 76 ? 22.339 -5.660 -10.366 1.00 88.75 76 GLY A N 1
ATOM 603 C CA . GLY A 1 76 ? 22.007 -6.808 -11.216 1.00 88.75 76 GLY A CA 1
ATOM 604 C C . GLY A 1 76 ? 20.969 -7.782 -10.647 1.00 88.75 76 GLY A C 1
ATOM 605 O O . GLY A 1 76 ? 20.668 -8.770 -11.306 1.00 88.75 76 GLY A O 1
ATOM 606 N N . ASN A 1 77 ? 20.400 -7.519 -9.465 1.00 93.69 77 ASN A N 1
ATOM 607 C CA . ASN A 1 77 ? 19.352 -8.355 -8.881 1.00 93.69 77 ASN A CA 1
ATOM 608 C C . ASN A 1 77 ? 17.993 -7.669 -9.003 1.00 93.69 77 ASN A C 1
ATOM 610 O O . ASN A 1 77 ? 17.809 -6.568 -8.476 1.00 93.69 77 ASN A O 1
ATOM 614 N N . TYR A 1 78 ? 17.047 -8.341 -9.657 1.00 95.50 78 TYR A N 1
ATOM 615 C CA . TYR A 1 78 ? 15.654 -7.908 -9.697 1.00 95.50 78 TYR A CA 1
ATOM 616 C C . TYR A 1 78 ? 15.021 -8.021 -8.305 1.00 95.50 78 TYR A C 1
ATOM 618 O O . TYR A 1 78 ? 15.199 -9.019 -7.605 1.00 95.50 78 TYR A O 1
ATOM 626 N N . GLN A 1 79 ? 14.306 -6.978 -7.903 1.00 96.50 79 GLN A N 1
ATOM 627 C CA . GLN A 1 79 ? 13.510 -6.897 -6.688 1.00 96.50 79 GLN A CA 1
ATOM 628 C C . GLN A 1 79 ? 12.063 -6.621 -7.116 1.00 96.50 79 GLN A C 1
ATOM 630 O O . GLN A 1 79 ? 11.797 -5.537 -7.645 1.00 96.50 79 GLN A O 1
ATOM 635 N N . PRO A 1 80 ? 11.133 -7.572 -6.922 1.00 97.62 80 PRO A N 1
ATOM 636 C CA . PRO A 1 80 ? 9.731 -7.366 -7.265 1.00 97.62 80 PRO A CA 1
ATOM 637 C C . PRO A 1 80 ? 9.104 -6.245 -6.432 1.00 97.62 80 PRO A C 1
ATOM 639 O O . PRO A 1 80 ? 9.557 -5.953 -5.322 1.00 97.62 80 PRO A O 1
ATOM 642 N N . ALA A 1 81 ? 8.019 -5.662 -6.940 1.00 98.44 81 ALA A N 1
ATOM 643 C CA . ALA A 1 81 ? 7.248 -4.674 -6.198 1.00 98.44 81 ALA A 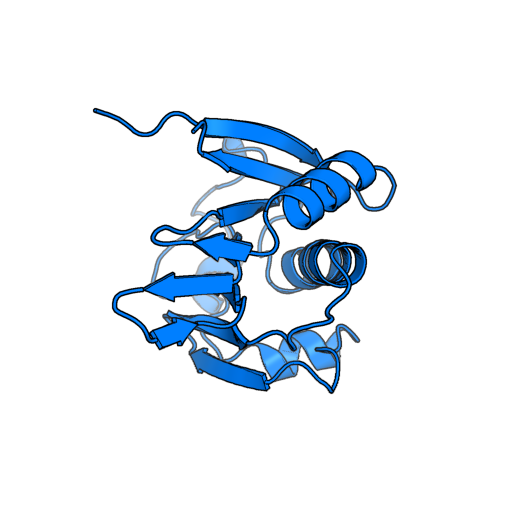CA 1
ATOM 644 C C . ALA A 1 81 ? 6.691 -5.272 -4.895 1.00 98.44 81 ALA A C 1
ATOM 646 O O . ALA A 1 81 ? 6.364 -6.462 -4.809 1.00 98.44 81 ALA A O 1
ATOM 647 N N . GLN A 1 82 ? 6.565 -4.434 -3.869 1.00 98.56 82 GLN A N 1
ATOM 648 C CA . GLN A 1 82 ? 6.089 -4.855 -2.554 1.00 98.56 82 GLN A CA 1
ATOM 649 C C . GLN A 1 82 ? 5.073 -3.875 -1.993 1.00 98.56 82 GLN A C 1
ATOM 651 O O . GLN A 1 82 ? 5.131 -2.670 -2.238 1.00 98.56 82 GLN A O 1
ATOM 656 N N . VAL A 1 83 ? 4.178 -4.407 -1.169 1.00 98.44 83 VAL A N 1
ATOM 657 C CA . VAL A 1 83 ? 3.324 -3.616 -0.291 1.00 98.44 83 VAL A CA 1
ATOM 658 C C . VAL A 1 83 ? 3.631 -3.946 1.161 1.00 98.44 83 VAL A C 1
ATOM 660 O O . VAL A 1 83 ? 3.833 -5.103 1.533 1.00 98.44 83 VAL A O 1
ATOM 663 N N . GLY A 1 84 ? 3.671 -2.914 1.989 1.00 96.75 84 GLY A N 1
ATOM 664 C CA . GLY A 1 84 ? 3.848 -2.992 3.426 1.00 96.75 84 GLY A CA 1
ATOM 665 C C . GLY A 1 84 ? 2.672 -2.346 4.142 1.00 96.75 84 GLY A C 1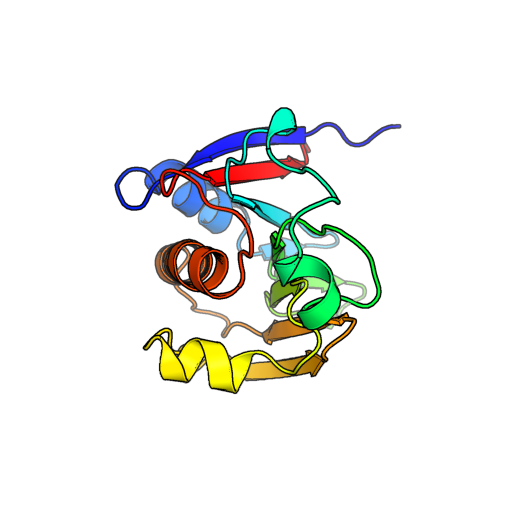
ATOM 666 O O . GLY A 1 84 ? 2.125 -1.354 3.671 1.00 96.75 84 GLY A O 1
ATOM 667 N N . LEU A 1 85 ? 2.289 -2.877 5.297 1.00 94.75 85 LEU A N 1
ATOM 668 C CA . LEU A 1 85 ? 1.263 -2.284 6.147 1.00 94.75 85 LEU A CA 1
ATOM 669 C C . LEU A 1 85 ? 1.752 -2.268 7.588 1.00 94.75 85 LEU A C 1
ATOM 671 O O . LEU A 1 85 ? 1.854 -3.304 8.246 1.00 94.75 85 LEU A O 1
ATOM 675 N N . THR A 1 86 ? 2.074 -1.073 8.071 1.00 91.19 86 THR A N 1
ATOM 676 C CA . THR A 1 86 ? 2.411 -0.840 9.477 1.00 91.19 86 THR A CA 1
ATOM 677 C C . THR A 1 86 ? 1.125 -0.547 10.241 1.00 91.19 86 THR A C 1
ATOM 679 O O . THR A 1 86 ? 0.311 0.248 9.780 1.00 91.19 86 THR A O 1
ATOM 682 N N . HIS A 1 87 ? 0.926 -1.184 11.394 1.00 83.25 87 HIS A N 1
ATOM 683 C CA . HIS A 1 87 ? -0.320 -1.095 12.154 1.00 83.25 87 HIS A CA 1
ATOM 684 C C . HIS A 1 87 ? -0.070 -1.172 13.668 1.00 83.25 87 HIS A C 1
ATOM 686 O O . HIS A 1 87 ? 0.923 -1.764 14.106 1.00 83.25 87 HIS A O 1
ATOM 692 N N . PRO A 1 88 ? -0.985 -0.625 14.489 1.00 73.75 88 PRO A N 1
ATOM 693 C CA . PRO A 1 88 ? -0.841 -0.656 15.936 1.00 73.75 88 PRO A CA 1
ATOM 694 C C . PRO A 1 88 ? -1.299 -1.962 16.588 1.00 73.75 88 PRO A C 1
ATOM 696 O O . PRO A 1 88 ? -0.885 -2.173 17.711 1.00 73.75 88 PRO A O 1
ATOM 699 N N . THR A 1 89 ? -2.089 -2.821 15.923 1.00 71.75 89 THR A N 1
ATOM 700 C CA . THR A 1 89 ? -2.933 -3.898 16.519 1.00 71.75 89 THR A CA 1
ATOM 701 C C . THR A 1 89 ? -2.287 -4.887 17.507 1.00 71.75 89 THR A C 1
ATOM 703 O O . THR A 1 89 ? -3.013 -5.656 18.135 1.00 71.75 89 THR A O 1
ATOM 706 N N . GLY A 1 90 ? -0.958 -4.939 17.619 1.00 67.69 90 GLY A N 1
ATOM 707 C CA . GLY A 1 90 ? -0.249 -5.778 18.591 1.00 67.69 90 GLY A CA 1
ATOM 708 C C . GLY A 1 90 ? -0.241 -7.283 18.293 1.00 67.69 90 GLY A C 1
ATOM 709 O O . GLY A 1 90 ? 0.408 -8.023 19.028 1.00 67.69 90 GLY A O 1
ATOM 710 N N . ASN A 1 91 ? -0.882 -7.727 17.206 1.00 73.19 91 ASN A N 1
ATOM 711 C CA . ASN A 1 91 ? -0.947 -9.115 16.732 1.00 73.19 91 ASN A CA 1
ATOM 712 C C . ASN A 1 91 ? -0.700 -9.187 15.215 1.00 73.19 91 ASN A C 1
ATOM 714 O O . ASN A 1 91 ? -0.720 -8.162 14.535 1.00 73.19 91 ASN A O 1
ATOM 718 N N . ALA A 1 92 ? -0.485 -10.396 14.692 1.00 77.12 92 ALA A N 1
ATOM 719 C CA . ALA A 1 92 ? -0.493 -10.662 13.252 1.00 77.12 92 ALA A CA 1
ATOM 720 C C . ALA A 1 92 ? -1.853 -10.261 12.643 1.00 77.12 92 ALA A C 1
ATOM 722 O O . ALA A 1 92 ? -2.894 -10.440 13.284 1.00 77.12 92 ALA A O 1
ATOM 723 N N . VAL A 1 93 ? -1.861 -9.679 11.442 1.00 85.81 93 VAL A N 1
ATOM 724 C CA . VAL A 1 93 ? -3.046 -8.982 10.901 1.00 85.81 93 VAL A CA 1
ATOM 725 C C . VAL A 1 93 ? -3.824 -9.743 9.850 1.00 85.81 93 VAL A C 1
ATOM 727 O O . VAL A 1 93 ? -4.982 -9.397 9.623 1.00 85.81 93 VAL A O 1
ATOM 730 N N . LEU A 1 94 ? -3.267 -10.793 9.246 1.00 89.31 94 LEU A N 1
ATOM 731 C CA . LEU A 1 94 ? -3.973 -11.522 8.188 1.00 89.31 94 LEU A CA 1
ATOM 732 C C . LEU A 1 94 ? -5.304 -12.116 8.652 1.00 89.31 94 LEU A C 1
ATOM 734 O O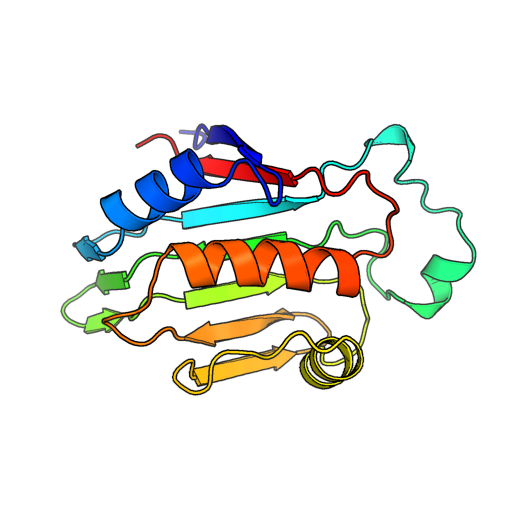 . LEU A 1 94 ? -6.296 -12.029 7.931 1.00 89.31 94 LEU A O 1
ATOM 738 N N . GLY A 1 95 ? -5.348 -12.668 9.869 1.00 86.88 95 GLY A N 1
ATOM 739 C CA . GLY A 1 95 ? -6.593 -13.175 10.456 1.00 86.88 95 GLY A CA 1
ATOM 740 C C . GLY A 1 95 ? -7.650 -12.077 10.576 1.00 86.88 95 GLY A C 1
ATOM 741 O O . GLY A 1 95 ? -8.776 -12.252 10.127 1.00 86.88 95 GLY A O 1
ATOM 742 N N . ARG A 1 96 ? -7.251 -10.897 11.064 1.00 88.62 96 ARG A N 1
ATOM 743 C CA . ARG A 1 96 ? -8.147 -9.744 11.204 1.00 88.62 96 ARG A CA 1
ATOM 744 C C . ARG A 1 96 ? -8.645 -9.234 9.851 1.00 88.62 96 ARG A C 1
ATOM 746 O O . ARG A 1 96 ? -9.826 -8.952 9.720 1.00 88.62 96 ARG A O 1
ATOM 753 N N . LEU A 1 97 ? -7.779 -9.125 8.843 1.00 93.06 97 LEU A N 1
ATOM 754 C CA . LEU A 1 97 ? -8.202 -8.734 7.493 1.00 93.06 97 LEU A CA 1
ATOM 755 C C . LEU A 1 97 ? -9.246 -9.718 6.943 1.00 93.06 97 LEU A C 1
ATOM 757 O O . LEU A 1 97 ? -10.299 -9.295 6.466 1.00 93.06 97 LEU A O 1
ATOM 761 N N . LYS A 1 98 ? -9.013 -11.024 7.119 1.00 91.38 98 LYS A N 1
ATOM 762 C CA . LYS A 1 98 ? -9.947 -12.080 6.717 1.00 91.38 98 LYS A CA 1
ATOM 763 C C . LYS A 1 98 ? -11.295 -11.992 7.440 1.00 91.38 98 LYS A C 1
ATOM 765 O O . LYS A 1 98 ? -12.329 -12.107 6.785 1.00 91.38 98 LYS A O 1
ATOM 770 N N . ASP A 1 99 ? -11.304 -11.752 8.751 1.00 90.94 99 ASP A N 1
ATOM 771 C CA . ASP A 1 99 ? -12.539 -11.608 9.542 1.00 90.94 99 ASP A CA 1
ATOM 772 C C . ASP A 1 99 ? -13.418 -10.453 9.032 1.00 90.94 99 ASP A C 1
ATOM 774 O O . ASP A 1 99 ? -14.647 -10.527 9.062 1.00 90.94 99 ASP A O 1
ATOM 778 N N . PHE A 1 100 ? -12.785 -9.407 8.492 1.00 91.62 100 PHE A N 1
ATOM 779 C CA . PHE A 1 100 ? -13.442 -8.254 7.874 1.00 91.62 100 PHE A CA 1
ATOM 780 C C . PHE A 1 100 ? -13.623 -8.390 6.354 1.00 91.62 100 PHE A C 1
ATOM 782 O O . PHE A 1 100 ? -13.993 -7.422 5.691 1.00 91.62 100 PHE A O 1
ATOM 789 N N . LYS A 1 101 ? -13.417 -9.591 5.796 1.00 94.25 101 LYS A N 1
ATOM 790 C CA . LYS A 1 101 ? -13.561 -9.908 4.362 1.00 94.25 101 LYS A CA 1
ATOM 791 C C . LYS A 1 101 ? -12.638 -9.097 3.444 1.00 94.25 101 LYS A C 1
ATOM 793 O O . LYS A 1 101 ? -12.940 -8.907 2.268 1.00 94.25 101 LYS A O 1
ATOM 798 N N . VAL A 1 102 ? -11.502 -8.643 3.969 1.00 95.06 102 VAL A N 1
ATOM 799 C CA . VAL A 1 102 ? -10.415 -8.050 3.188 1.00 95.06 102 VAL A CA 1
ATOM 800 C C . VAL A 1 102 ? -9.422 -9.160 2.866 1.00 95.06 102 VAL A C 1
ATOM 802 O O . VAL A 1 102 ? -8.611 -9.559 3.702 1.00 95.06 102 VAL A O 1
ATOM 805 N N . GLU A 1 103 ? -9.514 -9.704 1.658 1.00 92.12 103 GLU A N 1
ATOM 806 C CA . GLU A 1 103 ? -8.640 -10.788 1.213 1.00 92.12 103 GLU A CA 1
ATOM 807 C C . GLU A 1 103 ? -7.393 -10.240 0.515 1.00 92.12 103 GLU A C 1
ATOM 809 O O . GLU A 1 103 ? -7.468 -9.341 -0.323 1.00 92.12 103 GLU A O 1
ATOM 814 N N . VAL A 1 104 ? -6.233 -10.811 0.844 1.00 93.44 104 VAL A N 1
ATOM 815 C CA . VAL A 1 104 ? -5.014 -10.607 0.055 1.00 93.44 104 VAL A CA 1
ATOM 816 C C . VAL A 1 104 ? -5.172 -11.389 -1.255 1.00 93.44 104 VAL A C 1
ATOM 818 O O . VAL A 1 104 ? -5.469 -12.588 -1.194 1.00 93.44 104 VAL A O 1
ATOM 821 N N . PRO A 1 105 ? -4.978 -10.765 -2.433 1.00 93.06 105 PRO A N 1
ATOM 822 C CA . PRO A 1 105 ? -5.065 -11.473 -3.705 1.00 93.06 105 PRO A CA 1
ATOM 823 C C . PRO A 1 105 ? -4.155 -12.708 -3.745 1.00 93.06 105 PRO A C 1
ATOM 825 O O . PRO A 1 105 ? -3.003 -12.655 -3.325 1.00 93.06 105 PRO A O 1
ATOM 828 N N . LYS A 1 106 ? -4.649 -13.829 -4.289 1.00 92.25 106 LYS A N 1
ATOM 829 C CA . LYS A 1 106 ? -3.965 -15.140 -4.226 1.00 92.25 106 LYS A CA 1
ATOM 830 C C . LYS A 1 106 ? -2.559 -15.163 -4.835 1.00 92.25 106 LYS A C 1
ATOM 832 O O . LYS A 1 106 ? -1.742 -15.980 -4.429 1.00 92.25 106 LYS A O 1
ATOM 837 N N . GLN A 1 107 ? -2.301 -14.316 -5.830 1.00 95.88 107 GLN A N 1
ATOM 838 C CA . GLN A 1 107 ? -1.000 -14.223 -6.501 1.00 95.88 107 GLN A CA 1
ATOM 839 C C . GLN A 1 107 ? 0.022 -13.406 -5.702 1.00 95.88 107 GLN A C 1
ATOM 841 O O . GLN A 1 107 ? 1.200 -13.399 -6.045 1.00 95.88 107 GLN A O 1
ATOM 846 N N . TRP A 1 108 ? -0.414 -12.698 -4.660 1.00 97.56 108 TRP A N 1
ATOM 847 C CA . TRP A 1 108 ? 0.471 -11.916 -3.818 1.00 97.56 108 TRP A CA 1
ATOM 848 C C . TRP A 1 108 ? 1.092 -12.813 -2.747 1.00 97.56 108 TRP A C 1
ATOM 850 O O . TRP A 1 108 ? 0.399 -13.531 -2.023 1.00 97.56 108 TRP A O 1
ATOM 860 N N . VAL A 1 109 ? 2.416 -12.781 -2.642 1.00 97.81 109 VAL A N 1
ATOM 861 C CA . VAL A 1 109 ? 3.174 -13.712 -1.804 1.00 97.81 109 VAL A CA 1
ATOM 862 C C . VAL A 1 109 ? 3.509 -13.047 -0.479 1.00 97.81 109 VAL A C 1
ATOM 864 O O . VAL A 1 109 ? 4.283 -12.091 -0.428 1.00 97.81 109 VAL A O 1
ATOM 867 N N . LEU A 1 110 ? 2.938 -13.566 0.607 1.00 96.50 110 LEU A N 1
ATOM 868 C CA . LEU A 1 110 ? 3.250 -13.118 1.959 1.00 96.50 110 LEU A CA 1
ATOM 869 C C . LEU A 1 110 ? 4.739 -13.314 2.266 1.00 96.50 110 LEU A C 1
ATOM 871 O O . 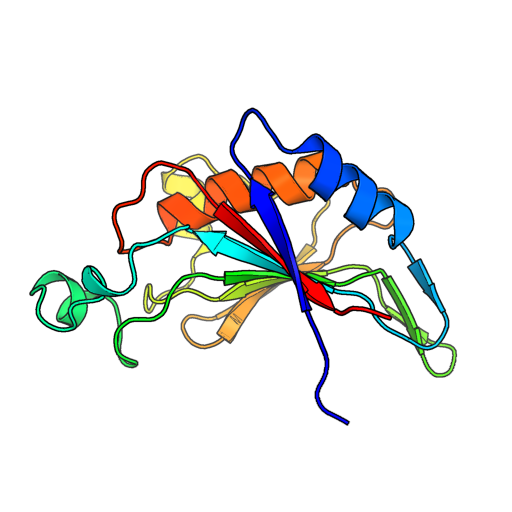LEU A 1 110 ? 5.236 -14.436 2.233 1.00 96.50 110 LEU A O 1
ATOM 875 N N . GLN A 1 111 ? 5.419 -12.231 2.634 1.00 96.94 111 GLN A N 1
ATOM 876 C CA . GLN A 1 111 ? 6.820 -12.259 3.065 1.00 96.94 111 GLN A CA 1
ATOM 877 C C . GLN A 1 111 ? 6.940 -12.163 4.587 1.00 96.94 111 GLN A C 1
ATOM 879 O O . GLN A 1 111 ? 7.798 -12.796 5.198 1.00 96.94 111 GLN A O 1
ATOM 884 N N . GLN A 1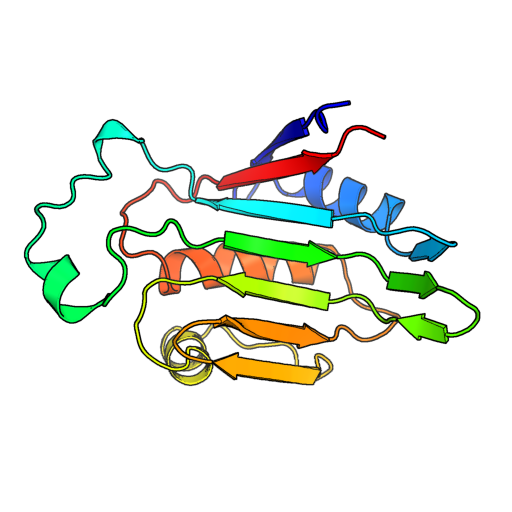 112 ? 6.073 -11.369 5.220 1.00 94.25 112 GLN A N 1
ATOM 885 C CA . GLN A 1 112 ? 6.089 -11.153 6.664 1.00 94.25 112 GLN A CA 1
ATOM 886 C C . GLN A 1 112 ? 4.689 -10.800 7.168 1.00 94.25 112 GLN A C 1
ATOM 888 O O . GLN A 1 112 ? 4.044 -9.941 6.587 1.00 94.25 112 GLN A O 1
ATOM 893 N N . ASP A 1 113 ? 4.262 -11.371 8.293 1.00 93.25 113 ASP A N 1
ATOM 894 C CA . ASP A 1 113 ? 3.148 -10.863 9.108 1.00 93.25 113 ASP A CA 1
ATOM 895 C C . ASP A 1 113 ? 3.619 -10.820 10.563 1.00 93.25 113 ASP A C 1
ATOM 897 O O . ASP A 1 113 ? 3.665 -11.841 11.252 1.00 93.25 113 ASP A O 1
ATOM 901 N N . HIS A 1 114 ? 4.100 -9.654 11.001 1.00 88.56 114 HIS A N 1
ATOM 902 C CA . HIS A 1 114 ? 4.755 -9.524 12.297 1.00 88.56 114 HIS A CA 1
ATOM 903 C C . HIS A 1 114 ? 4.092 -8.444 13.163 1.00 88.56 114 HIS A C 1
ATOM 905 O O . HIS A 1 114 ? 4.117 -7.270 12.781 1.00 88.56 114 HIS A O 1
ATOM 911 N N . PRO A 1 115 ? 3.667 -8.764 14.403 1.00 79.56 115 PRO A N 1
ATOM 912 C CA . PRO A 1 115 ? 2.947 -7.841 15.291 1.00 79.56 115 PRO A CA 1
ATOM 913 C C . PRO A 1 115 ? 3.602 -6.468 15.499 1.00 79.56 115 PRO A C 1
ATOM 915 O O . PRO A 1 115 ? 2.933 -5.472 15.744 1.00 79.56 115 PRO A O 1
ATOM 918 N N . LYS A 1 116 ? 4.941 -6.416 15.436 1.00 75.69 116 LYS A N 1
ATOM 919 C CA . LYS A 1 116 ? 5.736 -5.191 15.636 1.00 75.69 116 LYS A CA 1
ATOM 920 C C . LYS A 1 116 ? 6.311 -4.585 14.357 1.00 75.69 116 LYS A C 1
ATOM 922 O O . LYS A 1 116 ? 6.866 -3.494 14.433 1.00 75.69 116 LYS A O 1
ATOM 927 N N . ARG A 1 117 ? 6.335 -5.314 13.243 1.00 81.00 117 ARG A N 1
ATOM 928 C CA . ARG A 1 117 ? 7.013 -4.858 12.011 1.00 81.00 117 ARG A CA 1
ATOM 929 C C . ARG A 1 117 ? 6.039 -4.684 10.851 1.00 81.00 117 ARG A C 1
ATOM 931 O O . ARG A 1 117 ? 6.446 -4.176 9.816 1.00 81.00 117 ARG A O 1
ATOM 938 N N . GLY A 1 118 ? 4.779 -5.053 11.056 1.00 89.81 118 GLY A N 1
ATOM 939 C CA . GLY A 1 118 ? 3.756 -4.982 10.041 1.00 89.81 118 GLY A CA 1
ATOM 940 C C . GLY A 1 118 ? 3.746 -6.196 9.125 1.00 89.81 118 GLY A C 1
ATOM 941 O O . GLY A 1 118 ? 4.529 -7.147 9.265 1.00 89.81 118 GLY A O 1
ATOM 942 N N . LEU A 1 119 ? 2.835 -6.103 8.172 1.00 94.00 119 LEU A N 1
ATOM 943 C CA . LEU A 1 119 ? 2.640 -7.024 7.068 1.00 94.00 119 LEU A CA 1
ATOM 944 C C . LEU A 1 119 ? 3.507 -6.577 5.885 1.00 94.00 119 LEU A C 1
ATOM 946 O O . LEU A 1 119 ? 3.558 -5.386 5.591 1.00 94.00 119 LEU A O 1
ATOM 950 N N . VAL A 1 120 ? 4.175 -7.510 5.213 1.00 97.00 120 VAL A N 1
ATOM 951 C CA . VAL A 1 120 ? 4.890 -7.282 3.949 1.00 97.00 120 VAL A CA 1
ATOM 952 C C . VAL A 1 120 ? 4.484 -8.367 2.970 1.00 97.00 120 VAL A C 1
ATOM 954 O O . VAL A 1 120 ? 4.544 -9.558 3.288 1.00 97.00 120 VAL A O 1
ATOM 957 N N . ILE A 1 121 ? 4.073 -7.950 1.781 1.00 98.31 121 ILE A N 1
ATOM 958 C CA . ILE A 1 121 ? 3.601 -8.831 0.724 1.00 98.31 121 ILE A CA 1
ATOM 959 C C . ILE A 1 121 ? 4.301 -8.443 -0.577 1.00 98.31 121 ILE A C 1
ATOM 961 O O . ILE A 1 121 ? 4.360 -7.271 -0.944 1.00 98.31 121 ILE A O 1
ATOM 965 N N . GLN A 1 122 ? 4.829 -9.441 -1.272 1.00 98.56 122 GLN A N 1
ATOM 966 C CA . GLN A 1 122 ? 5.389 -9.297 -2.606 1.00 98.56 122 GLN A CA 1
ATOM 967 C C . GLN A 1 122 ? 4.275 -9.385 -3.651 1.00 98.56 122 GLN A C 1
ATOM 969 O O . GLN A 1 122 ? 3.417 -10.267 -3.574 1.00 98.56 122 GLN A O 1
ATOM 974 N N . LEU A 1 123 ? 4.311 -8.493 -4.635 1.00 98.56 123 LEU A N 1
ATOM 975 C CA . LEU A 1 123 ? 3.381 -8.482 -5.758 1.00 98.56 123 LEU A CA 1
ATOM 976 C C . LEU A 1 123 ? 3.912 -9.364 -6.910 1.00 98.56 123 LEU A C 1
ATOM 978 O O . LEU A 1 123 ? 5.131 -9.505 -7.046 1.00 98.56 123 LEU A O 1
ATOM 982 N N . PRO A 1 124 ? 3.033 -9.977 -7.728 1.00 97.50 124 PRO A N 1
ATOM 983 C CA . PRO A 1 124 ? 3.437 -10.578 -9.004 1.00 97.50 124 PRO A CA 1
ATOM 984 C C . PRO A 1 124 ? 3.910 -9.487 -9.976 1.00 97.50 124 PRO A C 1
ATOM 986 O O . PRO A 1 124 ? 3.630 -8.320 -9.741 1.00 97.50 124 PRO A O 1
ATOM 989 N N . ASP A 1 125 ? 4.590 -9.832 -11.070 1.00 95.31 125 ASP A N 1
ATOM 990 C CA . ASP A 1 125 ? 5.128 -8.830 -12.012 1.00 95.31 125 ASP A CA 1
ATOM 991 C C . ASP A 1 125 ? 4.037 -8.075 -12.802 1.00 95.31 125 ASP A C 1
ATOM 993 O O . ASP A 1 125 ? 4.262 -6.959 -13.263 1.00 95.31 125 ASP A O 1
ATOM 997 N N . ASP A 1 126 ? 2.846 -8.661 -12.933 1.00 95.62 126 ASP A N 1
ATOM 998 C CA . ASP A 1 126 ? 1.712 -8.175 -13.728 1.00 95.62 126 ASP A CA 1
ATOM 999 C C . ASP A 1 126 ? 0.528 -7.685 -12.870 1.00 95.62 126 ASP A C 1
ATOM 1001 O O . ASP A 1 126 ? -0.627 -7.711 -13.299 1.00 9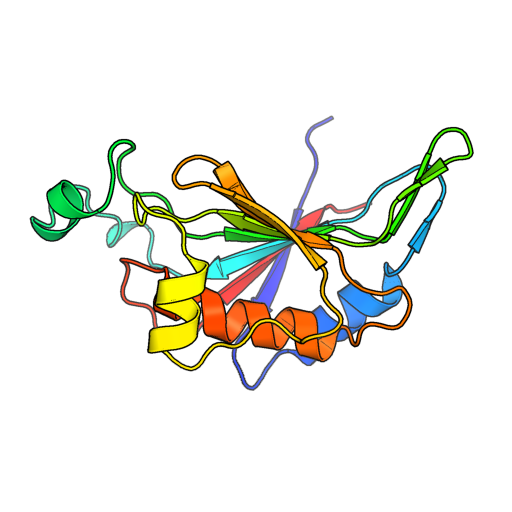5.62 126 ASP A O 1
ATOM 1005 N N . TYR A 1 127 ? 0.793 -7.248 -11.636 1.00 97.88 127 TYR A N 1
ATOM 1006 C CA . TYR A 1 127 ? -0.252 -6.742 -10.746 1.00 97.88 127 TYR A CA 1
ATOM 1007 C C . TYR A 1 127 ? -0.954 -5.489 -11.294 1.00 97.88 127 TYR A C 1
ATOM 1009 O O . TYR A 1 127 ? -0.350 -4.614 -11.911 1.00 97.88 127 TYR A O 1
ATOM 1017 N N . ASP A 1 128 ? -2.242 -5.359 -10.975 1.00 97.56 128 ASP A N 1
ATOM 1018 C CA . ASP A 1 128 ? -3.018 -4.149 -11.250 1.00 97.56 128 ASP A CA 1
ATOM 1019 C C . ASP A 1 128 ? -2.814 -3.108 -10.135 1.00 97.56 128 ASP A C 1
ATOM 1021 O O . ASP A 1 128 ? -3.114 -3.359 -8.961 1.00 97.56 128 ASP A O 1
ATOM 1025 N N . ALA A 1 129 ? -2.345 -1.913 -10.503 1.00 98.19 129 ALA A N 1
ATOM 1026 C CA . ALA A 1 129 ? -2.194 -0.777 -9.598 1.00 98.19 129 ALA A CA 1
ATOM 1027 C C . ALA A 1 129 ? -3.508 -0.392 -8.897 1.00 98.19 129 ALA A C 1
ATOM 1029 O O . ALA A 1 129 ? -3.491 0.022 -7.736 1.00 98.19 129 ALA A O 1
ATOM 1030 N N . LYS A 1 130 ? -4.659 -0.566 -9.557 1.00 97.81 130 LYS A N 1
ATOM 1031 C CA . LYS A 1 130 ? -5.972 -0.335 -8.944 1.00 97.81 130 LYS A CA 1
ATOM 1032 C C . LYS A 1 130 ? -6.210 -1.278 -7.767 1.00 97.81 130 LYS A C 1
ATOM 1034 O O . LYS A 1 130 ? -6.585 -0.805 -6.698 1.00 97.81 130 LYS A O 1
ATOM 1039 N N . ASN A 1 131 ? -5.902 -2.566 -7.922 1.00 97.44 131 ASN A N 1
ATOM 1040 C CA . ASN A 1 131 ? -6.032 -3.547 -6.841 1.00 97.44 131 ASN A CA 1
ATOM 1041 C C . ASN A 1 131 ? -5.116 -3.216 -5.653 1.00 97.44 131 ASN A C 1
ATOM 1043 O O . ASN A 1 131 ? -5.499 -3.444 -4.507 1.00 97.44 131 ASN A O 1
ATOM 1047 N N . VAL A 1 132 ? -3.930 -2.645 -5.902 1.00 98.25 132 VAL A N 1
ATOM 1048 C CA . VAL A 1 132 ? -3.030 -2.167 -4.836 1.00 98.25 132 VAL A CA 1
ATOM 1049 C C . VAL A 1 132 ? -3.668 -1.043 -4.027 1.00 98.25 132 VAL A C 1
ATOM 1051 O O . VAL A 1 132 ? -3.686 -1.111 -2.796 1.00 98.25 132 VAL A O 1
ATOM 1054 N N . ILE A 1 133 ? -4.226 -0.035 -4.702 1.00 98.31 133 ILE A N 1
ATOM 1055 C CA . ILE A 1 133 ? -4.894 1.083 -4.028 1.00 98.31 133 ILE A CA 1
ATOM 1056 C C . ILE A 1 133 ? -6.144 0.601 -3.288 1.00 98.31 133 ILE A C 1
ATOM 1058 O O . ILE A 1 133 ? -6.298 0.902 -2.109 1.00 98.31 133 ILE A O 1
ATOM 1062 N N . GLU A 1 134 ? -7.009 -0.187 -3.925 1.00 97.56 134 GLU A N 1
ATOM 1063 C CA . GLU A 1 134 ? -8.237 -0.698 -3.299 1.00 97.56 134 GLU A CA 1
ATOM 1064 C C . GLU A 1 134 ? -7.938 -1.568 -2.076 1.00 97.56 134 GLU A C 1
ATOM 1066 O O . GLU A 1 134 ? -8.590 -1.424 -1.041 1.00 97.56 134 GLU A O 1
ATOM 1071 N N . PHE A 1 135 ? -6.902 -2.410 -2.142 1.00 97.94 135 PHE A N 1
ATOM 1072 C CA . PHE A 1 135 ? -6.453 -3.166 -0.979 1.00 97.94 135 PHE A CA 1
ATOM 1073 C C . PHE A 1 135 ? -6.029 -2.241 0.171 1.00 97.94 135 PHE A C 1
ATOM 1075 O O . PHE A 1 135 ? -6.426 -2.478 1.311 1.00 97.94 135 PHE A O 1
ATOM 1082 N N . ALA A 1 136 ? -5.297 -1.155 -0.105 1.00 97.75 136 ALA A N 1
ATOM 1083 C CA . ALA A 1 136 ? -4.936 -0.170 0.915 1.00 97.75 136 ALA A CA 1
ATOM 1084 C C . ALA A 1 136 ? -6.174 0.493 1.548 1.00 97.75 136 ALA A C 1
ATOM 1086 O O . ALA A 1 136 ? -6.284 0.543 2.776 1.00 97.75 136 ALA A O 1
ATOM 1087 N N . LEU A 1 137 ? -7.125 0.950 0.722 1.00 97.25 137 LEU A N 1
ATOM 1088 C CA . LEU A 1 137 ? -8.343 1.630 1.180 1.00 97.25 137 LEU A CA 1
ATOM 1089 C C . LEU A 1 137 ? -9.267 0.713 1.995 1.00 97.25 137 LEU A C 1
ATOM 1091 O O . LEU A 1 137 ? -9.984 1.199 2.866 1.00 97.25 137 LEU A O 1
ATOM 1095 N N . HIS A 1 138 ? -9.233 -0.602 1.761 1.00 96.25 138 HIS A N 1
ATOM 1096 C CA . HIS A 1 138 ? -9.984 -1.583 2.550 1.00 96.25 138 HIS A CA 1
ATOM 1097 C C . HIS A 1 138 ? -9.236 -2.052 3.805 1.00 96.25 138 HIS A C 1
ATOM 1099 O O . HIS A 1 138 ? -9.852 -2.253 4.852 1.00 96.25 138 HIS A O 1
ATOM 1105 N N . ALA A 1 139 ? -7.913 -2.212 3.735 1.00 95.69 139 ALA A N 1
ATOM 1106 C CA . ALA A 1 139 ? -7.118 -2.714 4.851 1.00 95.69 139 ALA A CA 1
ATOM 1107 C C . ALA A 1 139 ? -6.928 -1.665 5.958 1.00 95.69 139 ALA A C 1
ATOM 1109 O O . ALA A 1 139 ? -7.013 -1.998 7.142 1.00 95.69 139 ALA A O 1
ATOM 1110 N N . ILE A 1 140 ? -6.699 -0.396 5.599 1.00 95.12 140 ILE A N 1
ATOM 1111 C CA . ILE A 1 140 ? -6.459 0.678 6.574 1.00 95.12 140 ILE A CA 1
ATOM 1112 C C . ILE A 1 140 ? -7.628 0.833 7.565 1.00 95.12 140 ILE A C 1
ATOM 1114 O O . ILE A 1 140 ? -7.347 0.801 8.760 1.00 95.12 140 ILE A O 1
ATOM 1118 N N . PRO A 1 141 ? -8.914 0.927 7.160 1.00 92.19 141 PRO A N 1
ATOM 1119 C CA . PRO A 1 141 ? -10.031 1.008 8.106 1.00 92.19 141 PRO A CA 1
ATOM 1120 C C . PRO A 1 141 ? -10.086 -0.146 9.115 1.00 92.19 141 PRO A C 1
ATOM 1122 O O . PRO A 1 141 ? -10.401 0.069 10.279 1.00 92.19 141 PRO A O 1
ATOM 1125 N N . VAL A 1 142 ? -9.742 -1.369 8.695 1.00 91.19 142 VAL A N 1
ATOM 1126 C CA . VAL A 1 142 ? -9.761 -2.563 9.561 1.00 91.19 142 VAL A CA 1
ATOM 1127 C C . VAL A 1 142 ? -8.673 -2.506 10.637 1.00 91.19 142 VAL A C 1
ATOM 1129 O O . VAL A 1 142 ? -8.843 -3.026 11.749 1.00 91.19 142 VAL A O 1
ATOM 1132 N N . LEU A 1 143 ? -7.535 -1.896 10.300 1.00 88.19 143 LEU A N 1
ATOM 1133 C CA . LEU A 1 143 ? -6.373 -1.779 11.178 1.00 88.19 143 LEU A CA 1
ATOM 1134 C C . LEU A 1 143 ? -6.281 -0.424 11.882 1.00 88.19 143 LEU A C 1
ATOM 1136 O O . LEU A 1 143 ? -5.440 -0.272 12.772 1.00 88.19 143 LEU A O 1
ATOM 1140 N N . SER A 1 144 ? -7.125 0.534 11.498 1.00 86.81 144 SER A N 1
ATOM 1141 C CA . SER A 1 144 ? -7.180 1.857 12.093 1.00 86.81 144 SER A CA 1
ATOM 1142 C C . SER A 1 144 ? -7.918 1.814 13.423 1.00 86.81 144 SER A C 1
ATOM 1144 O O . SER A 1 144 ? -9.090 1.451 13.476 1.00 86.81 144 SER A O 1
ATOM 1146 N N . PRO A 1 145 ? -7.255 2.208 14.513 1.00 81.00 145 PRO A N 1
ATOM 1147 C CA . PRO A 1 145 ? -7.915 2.472 15.788 1.00 81.00 145 PRO A CA 1
ATOM 1148 C C . PRO A 1 145 ? -8.614 3.845 15.817 1.00 81.00 145 PRO A C 1
ATOM 1150 O O . PRO A 1 145 ? -9.251 4.173 16.813 1.00 81.00 145 PRO A O 1
ATOM 1153 N N . PHE A 1 146 ? -8.451 4.661 14.770 1.00 82.06 146 PHE A N 1
ATOM 1154 C CA . PHE A 1 146 ? -9.025 5.998 14.659 1.00 82.06 146 PHE A CA 1
ATOM 1155 C C . PHE A 1 146 ? -10.266 5.972 13.776 1.00 82.06 146 PHE A C 1
ATOM 1157 O O . PHE A 1 146 ? -10.264 5.321 12.726 1.00 82.06 146 PHE A O 1
ATOM 1164 N N . GLU A 1 147 ? -11.284 6.731 14.172 1.00 82.25 147 GLU A N 1
ATOM 1165 C CA . GLU A 1 147 ? -12.403 7.070 13.300 1.00 82.25 147 GLU A CA 1
ATOM 1166 C C . GLU A 1 147 ? -11.964 8.132 12.287 1.00 82.25 147 GLU A C 1
ATOM 1168 O O . GLU A 1 147 ? -11.272 9.091 12.628 1.00 82.25 147 GLU A O 1
ATOM 1173 N N . PHE A 1 148 ? -12.352 7.945 11.029 1.00 87.88 148 PHE A N 1
ATOM 1174 C CA . PHE A 1 148 ? -12.085 8.879 9.940 1.00 87.88 148 PHE A CA 1
ATOM 1175 C C . PHE A 1 148 ? -13.131 8.702 8.839 1.00 87.88 148 PHE A C 1
ATOM 1177 O O . PHE A 1 148 ? -13.750 7.645 8.703 1.00 87.88 148 PHE A O 1
ATOM 1184 N N . ASN A 1 149 ? -13.311 9.726 8.009 1.00 89.88 149 ASN A N 1
ATOM 1185 C CA . ASN A 1 149 ? -14.408 9.801 7.037 1.00 89.88 149 ASN A CA 1
ATOM 1186 C C . ASN A 1 149 ? -14.153 9.004 5.743 1.00 89.88 149 ASN A C 1
ATOM 1188 O O . ASN A 1 149 ? -14.608 9.407 4.673 1.00 89.88 149 ASN A O 1
ATOM 1192 N N . LYS A 1 150 ? -13.384 7.905 5.815 1.00 91.75 150 LYS A N 1
ATOM 1193 C CA . LYS A 1 150 ? -12.884 7.153 4.644 1.00 91.75 150 LYS A CA 1
ATOM 1194 C C . LYS A 1 150 ? -12.170 8.037 3.609 1.00 91.75 150 LYS A C 1
ATOM 1196 O O . LYS A 1 150 ? -12.202 7.782 2.404 1.00 91.75 150 LYS A O 1
ATOM 1201 N N . GLN A 1 151 ? -11.548 9.094 4.108 1.00 95.94 151 GLN A N 1
ATOM 1202 C CA . GLN A 1 151 ? -10.635 9.952 3.378 1.00 95.94 151 GLN A CA 1
ATOM 1203 C C . GLN A 1 151 ? -9.210 9.520 3.706 1.00 95.94 151 GLN A C 1
ATOM 1205 O O . GLN A 1 151 ? -8.934 9.067 4.818 1.00 95.94 151 GLN A O 1
ATOM 1210 N N . PHE A 1 152 ? -8.323 9.613 2.728 1.00 97.19 152 PHE A N 1
ATOM 1211 C CA . PHE A 1 152 ? -6.947 9.159 2.851 1.00 97.19 152 PHE A CA 1
ATOM 1212 C C . PHE A 1 152 ? -6.016 10.157 2.185 1.00 97.19 152 PHE A C 1
ATOM 1214 O O . PHE A 1 152 ? -6.385 10.831 1.222 1.00 97.19 152 PHE A O 1
ATOM 1221 N N . ILE A 1 153 ? -4.777 10.186 2.652 1.00 97.06 153 ILE A N 1
ATOM 1222 C CA . ILE A 1 153 ? -3.717 10.985 2.055 1.00 97.06 153 ILE A CA 1
ATOM 1223 C C . ILE A 1 153 ? -2.681 10.022 1.496 1.00 97.06 153 ILE A C 1
ATOM 1225 O O . ILE A 1 153 ? -2.114 9.212 2.229 1.00 97.06 153 ILE A O 1
ATOM 1229 N N . LEU A 1 154 ? -2.416 10.124 0.193 1.00 98.12 154 LEU A N 1
ATOM 1230 C CA . LEU A 1 154 ? -1.258 9.499 -0.430 1.00 98.12 154 LEU A CA 1
ATOM 1231 C C . LEU A 1 154 ? -0.104 10.491 -0.460 1.00 98.12 154 LEU A C 1
ATOM 1233 O O . LEU A 1 154 ? -0.271 11.597 -0.960 1.00 98.12 154 LEU A O 1
ATOM 1237 N N . GLN A 1 155 ? 1.069 10.088 0.021 1.00 97.62 155 GLN A N 1
ATOM 1238 C CA . GLN A 1 155 ? 2.304 10.870 -0.005 1.00 97.62 155 GLN A CA 1
ATOM 1239 C C . GLN A 1 155 ? 3.398 10.153 -0.794 1.00 97.62 155 GLN A C 1
ATOM 1241 O O . GLN A 1 155 ? 3.565 8.942 -0.664 1.00 97.62 155 GLN A O 1
ATOM 1246 N N . TYR A 1 156 ? 4.173 10.898 -1.579 1.00 97.31 156 TYR A N 1
ATOM 1247 C CA . TYR A 1 156 ? 5.234 10.341 -2.423 1.00 97.31 156 TYR A CA 1
ATOM 1248 C C . TYR A 1 156 ? 6.392 11.334 -2.610 1.00 97.31 156 TYR A C 1
ATOM 1250 O O . TYR A 1 156 ? 6.174 12.550 -2.506 1.00 97.31 156 TYR A O 1
ATOM 1258 N N . PRO A 1 157 ? 7.633 10.861 -2.831 1.00 95.00 157 PRO A N 1
ATOM 1259 C CA . PRO A 1 157 ? 8.788 11.734 -2.987 1.00 95.00 157 PRO A CA 1
ATOM 1260 C C . PRO A 1 157 ? 8.724 12.515 -4.306 1.00 95.00 157 PRO A C 1
ATOM 1262 O O . PRO A 1 157 ? 8.299 12.003 -5.338 1.00 95.00 157 PRO A O 1
ATOM 1265 N N . ILE A 1 158 ? 9.182 13.765 -4.274 1.00 88.44 158 ILE A N 1
ATOM 1266 C CA . ILE A 1 158 ? 9.487 14.533 -5.483 1.00 88.44 158 ILE A CA 1
ATOM 1267 C C . ILE A 1 158 ? 10.871 14.083 -5.957 1.00 88.44 158 ILE A C 1
ATOM 1269 O O . ILE A 1 158 ? 11.839 14.245 -5.209 1.00 88.44 158 ILE A O 1
ATOM 1273 N N . GLN A 1 159 ? 10.931 13.508 -7.160 1.00 71.50 159 GLN A N 1
ATOM 1274 C CA . GLN A 1 159 ? 12.179 13.229 -7.875 1.00 71.50 159 GLN A CA 1
ATOM 1275 C C . GLN A 1 159 ? 12.833 14.532 -8.355 1.00 71.50 159 GLN A C 1
ATOM 1277 O O . GLN A 1 159 ? 12.087 15.462 -8.747 1.00 71.50 159 GLN A O 1
#

pLDDT: mean 88.04, std 14.06, range [47.31, 98.69]

Radius of gyration: 15.83 Å; chains: 1; bounding box: 38×33×41 Å

Sequence (159 aa):
MKTRYKSIQLSENTIAAAVALINNHLYEPDSIFWVNIEPDVDEQNIHTGSILWKAFSSRGPMIPKFTWVSASTSRGNYQPAQVGLTHPTGNAVLGRLKDFKVEVPKQWVLQQDHPKRGLVIQLPDDYDAKNVIEFALHAIPVLSPFEFNKQFILQYPIQ

Foldseek 3Di:
DDWDKDKDKDFPVRCVVVLVVCVVQQEDEQDKWKKKKFFPADPVQLDQPDPVLVQAAPPTDDTKIKMWMHWYAHPNDTDAIKIWIDFGRQAFCQVLCVVLVLDDPPQWAWPDRDSHRTTMIGHDSPDRSVVSVVSVLSRSVSRDPDDHPSMMMMMITDD